Protein AF-A0A382DV26-F1 (afdb_monomer_lite)

Structure (mmCIF, N/CA/C/O backbone):
data_AF-A0A382DV26-F1
#
_entry.id   AF-A0A382DV26-F1
#
loop_
_atom_site.group_PDB
_atom_site.id
_atom_site.type_symbol
_atom_site.label_atom_id
_atom_site.label_alt_id
_atom_site.label_comp_id
_atom_site.label_asym_id
_atom_site.label_entity_id
_atom_site.label_seq_id
_atom_site.pdbx_PDB_ins_code
_atom_site.Cartn_x
_atom_site.Cartn_y
_atom_site.Cartn_z
_atom_site.occupancy
_atom_site.B_iso_or_equiv
_atom_site.auth_seq_id
_atom_site.auth_comp_id
_atom_site.auth_asym_id
_atom_site.auth_atom_id
_atom_site.pdbx_PDB_model_num
ATOM 1 N N . MET A 1 1 ? -21.430 -10.315 -1.672 1.00 64.38 1 MET A N 1
ATOM 2 C CA . MET A 1 1 ? -20.998 -10.001 -3.052 1.00 64.38 1 MET A CA 1
ATOM 3 C C . MET A 1 1 ? -20.494 -8.571 -3.055 1.00 64.38 1 MET A C 1
ATOM 5 O O . MET A 1 1 ? -21.065 -7.768 -2.328 1.00 64.38 1 MET A O 1
ATOM 9 N N . THR A 1 2 ? -19.405 -8.283 -3.764 1.00 81.06 2 THR A N 1
ATOM 10 C CA . THR A 1 2 ? -18.855 -6.922 -3.866 1.00 81.06 2 THR A CA 1
ATOM 11 C C . THR A 1 2 ? -19.756 -6.091 -4.784 1.00 81.06 2 THR A C 1
ATOM 13 O O . THR A 1 2 ? -20.184 -6.598 -5.818 1.00 81.06 2 THR A O 1
ATOM 16 N N . ASP A 1 3 ? -20.097 -4.868 -4.382 1.00 87.38 3 ASP A N 1
ATOM 17 C CA . ASP A 1 3 ? -20.918 -3.962 -5.192 1.00 87.38 3 ASP A CA 1
ATOM 18 C C . ASP A 1 3 ? -20.123 -3.507 -6.428 1.00 87.38 3 ASP A C 1
ATOM 20 O O . ASP A 1 3 ? -18.962 -3.105 -6.315 1.00 87.38 3 ASP A O 1
ATOM 24 N N . ALA A 1 4 ? -20.751 -3.601 -7.604 1.00 86.75 4 ALA A N 1
ATOM 25 C CA . ALA A 1 4 ? -20.153 -3.269 -8.892 1.00 86.75 4 ALA A CA 1
ATOM 26 C C . ALA A 1 4 ? -19.667 -1.814 -8.967 1.00 86.75 4 ALA A C 1
ATOM 28 O O . ALA A 1 4 ? -18.722 -1.541 -9.699 1.00 86.75 4 ALA A O 1
ATOM 29 N N . HIS A 1 5 ? -20.257 -0.902 -8.187 1.00 91.88 5 HIS A N 1
ATOM 30 C CA . HIS A 1 5 ? -19.816 0.491 -8.105 1.00 91.88 5 HIS A CA 1
ATOM 31 C C . HIS A 1 5 ? -18.369 0.646 -7.607 1.00 91.88 5 HIS A C 1
ATOM 33 O O . HIS A 1 5 ? -17.707 1.616 -7.962 1.00 91.88 5 HIS A O 1
ATOM 39 N N . TYR A 1 6 ? -17.873 -0.303 -6.805 1.00 93.56 6 TYR A N 1
ATOM 40 C CA . TYR A 1 6 ? -16.512 -0.266 -6.261 1.00 93.56 6 TYR A CA 1
ATOM 41 C C . TYR A 1 6 ? -15.511 -1.116 -7.052 1.00 93.56 6 TYR A C 1
ATOM 43 O O . TYR A 1 6 ? -14.332 -1.151 -6.699 1.00 93.56 6 TYR A O 1
ATOM 51 N N . LEU A 1 7 ? -15.957 -1.841 -8.081 1.00 96.94 7 LEU A N 1
ATOM 52 C CA . LEU A 1 7 ? -15.040 -2.555 -8.965 1.00 96.94 7 LEU A CA 1
ATOM 53 C C . LEU A 1 7 ? -14.284 -1.553 -9.843 1.00 96.94 7 LEU A C 1
ATOM 55 O O . LEU A 1 7 ? -14.790 -0.476 -10.152 1.00 96.94 7 LEU A O 1
ATOM 59 N N . PHE A 1 8 ? -13.068 -1.916 -10.241 1.00 96.69 8 PHE A N 1
ATOM 60 C CA . PHE A 1 8 ? -12.304 -1.122 -11.194 1.00 96.69 8 PHE A CA 1
ATOM 61 C C . PHE A 1 8 ? -13.031 -1.060 -12.532 1.00 96.69 8 PHE A C 1
ATOM 63 O O . PHE A 1 8 ? -13.540 -2.069 -13.024 1.00 96.69 8 PHE A O 1
ATOM 70 N N . ASP A 1 9 ? -13.033 0.131 -13.121 1.00 96.94 9 ASP A N 1
ATOM 71 C CA . ASP A 1 9 ? -13.340 0.299 -14.530 1.00 96.94 9 ASP A CA 1
ATOM 72 C C . ASP A 1 9 ? -12.127 -0.074 -15.401 1.00 96.94 9 ASP A C 1
ATOM 74 O O . ASP A 1 9 ? -11.055 -0.455 -14.911 1.00 96.94 9 ASP A O 1
ATOM 78 N N . ASP A 1 10 ? -12.305 0.022 -16.718 1.00 97.44 10 ASP A N 1
ATOM 79 C CA . ASP A 1 10 ? -11.277 -0.357 -17.684 1.00 97.44 10 ASP A CA 1
ATOM 80 C C . ASP A 1 10 ? -10.006 0.495 -17.556 1.00 97.44 10 ASP A C 1
ATOM 82 O O . ASP A 1 10 ? -8.908 -0.023 -17.758 1.00 97.44 10 ASP A O 1
ATOM 86 N N . GLU A 1 11 ? -10.117 1.780 -17.201 1.00 97.88 11 GLU A N 1
ATOM 87 C CA . GLU A 1 11 ? -8.948 2.654 -17.068 1.00 97.88 11 GLU A CA 1
ATOM 88 C C . GLU A 1 11 ? -8.174 2.367 -15.778 1.00 97.88 11 GLU A C 1
ATOM 90 O O . GLU A 1 11 ? -6.948 2.249 -15.829 1.00 97.88 11 GLU A O 1
ATOM 95 N N . ALA A 1 12 ? -8.856 2.150 -14.650 1.00 97.19 12 ALA A N 1
ATOM 96 C CA . ALA A 1 12 ? -8.215 1.733 -13.405 1.00 97.19 12 ALA A CA 1
ATOM 97 C C . ALA A 1 12 ? -7.527 0.365 -13.557 1.00 97.19 12 ALA A C 1
ATOM 99 O O . ALA A 1 12 ? -6.384 0.181 -13.127 1.00 97.19 12 ALA A O 1
ATOM 100 N N . MET A 1 13 ? -8.180 -0.588 -14.232 1.00 96.81 13 MET A N 1
ATOM 101 C CA . MET A 1 13 ? -7.588 -1.898 -14.511 1.00 96.81 13 MET A CA 1
ATOM 102 C C . MET A 1 13 ? -6.381 -1.791 -15.449 1.00 96.81 13 MET A C 1
ATOM 104 O O . MET A 1 13 ? -5.335 -2.391 -15.199 1.00 96.81 13 MET A O 1
ATOM 108 N N . LYS A 1 14 ? -6.487 -0.993 -16.512 1.00 97.19 14 LYS A N 1
ATOM 109 C CA . LYS A 1 14 ? -5.395 -0.733 -17.456 1.00 97.19 14 LYS A CA 1
ATOM 110 C C . LYS A 1 14 ? -4.200 -0.068 -16.779 1.00 97.19 14 LYS A C 1
ATOM 112 O O . LYS A 1 14 ? -3.076 -0.486 -17.046 1.00 97.19 14 LYS A O 1
ATOM 117 N N . GLN A 1 15 ? -4.420 0.902 -15.891 1.00 97.44 15 GLN A N 1
ATOM 118 C CA . GLN A 1 15 ? -3.352 1.505 -15.092 1.00 97.44 15 GLN A CA 1
ATOM 119 C C . GLN A 1 15 ? -2.639 0.438 -14.260 1.00 97.44 15 GLN A C 1
ATOM 121 O O . GLN A 1 15 ? -1.420 0.316 -14.345 1.00 97.44 15 GLN A O 1
ATOM 126 N N . PHE A 1 16 ? -3.384 -0.390 -13.523 1.00 96.94 16 PHE A N 1
ATOM 127 C CA . PHE A 1 16 ? -2.778 -1.448 -12.718 1.00 96.94 16 PHE A CA 1
ATOM 128 C C . PHE A 1 16 ? -1.972 -2.442 -13.573 1.00 96.94 16 PHE A C 1
ATOM 130 O O . PHE A 1 16 ? -0.878 -2.8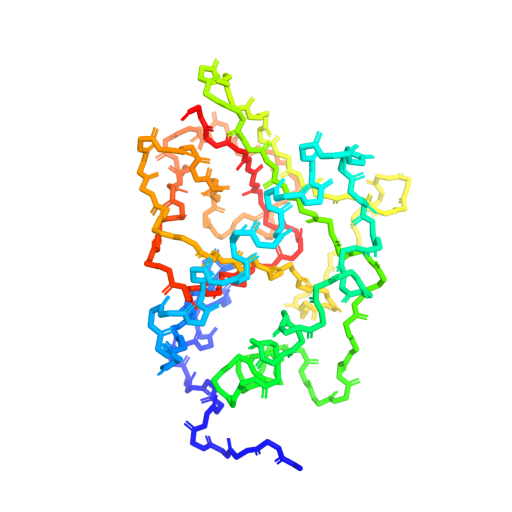40 -13.182 1.00 96.94 16 PHE A O 1
ATOM 137 N N . ILE A 1 17 ? -2.469 -2.822 -14.753 1.00 95.31 17 ILE A N 1
ATOM 138 C CA . ILE A 1 17 ? -1.758 -3.722 -15.675 1.00 95.31 17 ILE A CA 1
ATOM 139 C C . ILE A 1 17 ? -0.461 -3.082 -16.187 1.00 95.31 17 ILE A C 1
ATOM 141 O O . ILE A 1 17 ? 0.576 -3.742 -16.210 1.00 95.31 17 ILE A O 1
ATOM 145 N N . ILE A 1 18 ? -0.500 -1.814 -16.600 1.00 95.50 18 ILE A N 1
ATOM 146 C CA . ILE A 1 18 ? 0.662 -1.122 -17.174 1.00 95.50 18 ILE A CA 1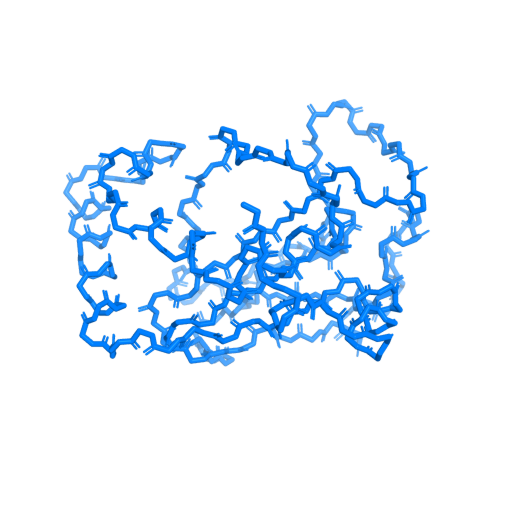
ATOM 147 C C . ILE A 1 18 ? 1.692 -0.820 -16.088 1.00 95.50 18 ILE A C 1
ATOM 149 O O . ILE A 1 18 ? 2.856 -1.190 -16.226 1.00 95.50 18 ILE A O 1
ATOM 153 N N . ASP A 1 19 ? 1.265 -0.200 -14.994 1.00 96.50 19 ASP A N 1
ATOM 154 C CA . ASP A 1 19 ? 2.160 0.357 -13.983 1.00 96.50 19 ASP A CA 1
ATOM 155 C C . ASP A 1 19 ? 2.475 -0.638 -12.865 1.00 96.50 19 ASP A C 1
ATOM 157 O O . ASP A 1 19 ? 3.495 -0.515 -12.188 1.00 96.50 19 ASP A O 1
ATOM 161 N N . GLY A 1 20 ? 1.636 -1.655 -12.675 1.00 95.38 20 GLY A N 1
ATOM 162 C CA . GLY A 1 20 ? 1.801 -2.661 -11.631 1.00 95.38 20 GLY A CA 1
ATOM 163 C C . GLY A 1 20 ? 1.388 -2.187 -10.240 1.00 95.38 20 GLY A C 1
ATOM 164 O O . GLY A 1 20 ? 1.645 -2.903 -9.276 1.00 95.38 20 GLY A O 1
ATOM 165 N N . TYR A 1 21 ? 0.770 -1.012 -10.104 1.00 97.38 21 TYR A N 1
ATOM 166 C CA . TYR A 1 21 ? 0.247 -0.518 -8.833 1.00 97.38 21 TYR A CA 1
ATOM 167 C C . TYR A 1 21 ? -1.029 0.309 -9.001 1.00 97.38 21 TYR A C 1
ATOM 169 O O . TYR A 1 21 ? -1.351 0.771 -10.093 1.00 97.38 21 TYR A O 1
ATOM 177 N N . TYR A 1 22 ? -1.748 0.502 -7.897 1.00 97.94 22 TYR A N 1
ATOM 178 C CA . TYR A 1 22 ? -2.876 1.421 -7.799 1.00 97.94 22 TYR A CA 1
ATOM 179 C C . TYR A 1 22 ? -2.985 1.978 -6.373 1.00 97.94 22 TYR A C 1
ATOM 181 O O . TYR A 1 22 ? -2.717 1.265 -5.404 1.00 97.94 22 TYR A O 1
ATOM 189 N N . VAL A 1 23 ? -3.378 3.246 -6.234 1.00 97.69 23 VAL A N 1
ATOM 190 C CA . VAL A 1 23 ? -3.592 3.901 -4.931 1.00 97.69 23 VAL A CA 1
ATOM 191 C C . VAL A 1 23 ? -5.089 4.015 -4.681 1.00 97.69 23 VAL A C 1
ATOM 193 O O . VAL A 1 23 ? -5.823 4.561 -5.500 1.00 97.69 23 VAL A O 1
ATOM 196 N N . ILE A 1 24 ? -5.544 3.468 -3.559 1.00 97.56 24 ILE A N 1
ATOM 197 C CA . ILE A 1 24 ? -6.950 3.427 -3.165 1.00 97.56 24 ILE A CA 1
ATOM 198 C C . ILE A 1 24 ? -7.123 4.344 -1.962 1.00 97.56 24 ILE A C 1
ATOM 200 O O . ILE A 1 24 ? -6.442 4.174 -0.955 1.00 97.56 24 ILE A O 1
ATOM 204 N N . GLU A 1 25 ? -8.068 5.271 -2.042 1.00 92.31 25 GLU A N 1
ATOM 205 C CA . GLU A 1 25 ? -8.446 6.112 -0.908 1.00 92.31 25 GLU A CA 1
ATOM 206 C C . GLU A 1 25 ? -9.663 5.518 -0.195 1.00 92.31 25 GLU A C 1
ATOM 208 O O . GLU A 1 25 ? -10.588 4.994 -0.826 1.00 92.31 25 GLU A O 1
ATOM 213 N N . THR A 1 26 ? -9.660 5.588 1.133 1.00 92.62 26 THR A N 1
ATOM 214 C CA . THR A 1 26 ? -10.805 5.210 1.969 1.00 92.62 26 THR A CA 1
ATOM 215 C C . THR A 1 26 ? -11.435 6.461 2.571 1.00 92.62 26 THR A C 1
ATOM 217 O O . THR A 1 26 ? -10.756 7.468 2.757 1.00 92.62 26 THR A O 1
ATOM 220 N N . ASP A 1 27 ? -12.738 6.427 2.853 1.00 94.00 27 ASP A N 1
ATOM 221 C CA . ASP A 1 27 ? -13.479 7.591 3.364 1.00 94.00 27 ASP A CA 1
ATOM 222 C C . ASP A 1 27 ? -13.636 7.586 4.895 1.00 94.00 27 ASP A C 1
ATOM 224 O O . ASP A 1 27 ? -14.438 8.339 5.458 1.00 94.00 27 ASP A O 1
ATOM 228 N N . PHE A 1 28 ? -12.842 6.763 5.588 1.00 97.38 28 PHE A N 1
ATOM 229 C CA . PHE A 1 28 ? -12.825 6.744 7.043 1.00 97.38 28 PHE A CA 1
ATOM 230 C C . PHE A 1 28 ? -12.401 8.111 7.618 1.00 97.38 28 PHE A C 1
ATOM 232 O O . PHE A 1 28 ? -11.572 8.821 7.043 1.00 97.38 28 PHE A O 1
ATOM 239 N N . PRO A 1 29 ? -12.918 8.495 8.800 1.00 97.25 29 PRO A N 1
ATOM 240 C CA . PRO A 1 29 ? -12.482 9.714 9.472 1.00 97.25 29 PRO A CA 1
ATOM 241 C C . PRO A 1 29 ? -10.983 9.688 9.796 1.00 97.25 29 PRO A C 1
ATOM 243 O O . PRO A 1 29 ? -10.439 8.654 10.180 1.00 97.25 29 PRO A O 1
ATOM 246 N N . LYS A 1 30 ? -10.316 10.846 9.771 1.00 95.88 30 LYS A N 1
ATOM 247 C CA . LYS A 1 30 ? -8.882 10.956 10.112 1.00 95.88 30 LYS A CA 1
ATOM 248 C C . LYS A 1 30 ? -8.559 10.408 11.508 1.00 95.88 30 LYS A C 1
ATOM 250 O O . LYS A 1 30 ? -7.484 9.858 11.738 1.00 95.88 30 LYS A O 1
ATOM 255 N N . GLU A 1 31 ? -9.501 10.537 12.438 1.00 97.69 31 GLU A N 1
ATOM 256 C CA . GLU A 1 31 ? -9.454 9.996 13.799 1.00 97.69 31 GLU A CA 1
ATOM 257 C C . GLU A 1 31 ? -9.216 8.482 13.801 1.00 97.69 31 GLU A C 1
ATOM 259 O O . GLU A 1 31 ? -8.444 7.992 14.621 1.00 97.69 31 GLU A O 1
ATOM 264 N N . PHE A 1 32 ? -9.841 7.758 12.869 1.00 98.38 32 PHE A N 1
ATOM 265 C CA . PHE A 1 32 ? -9.741 6.307 12.756 1.00 98.38 32 PHE A CA 1
ATOM 266 C C . PHE A 1 32 ? -8.309 5.877 12.410 1.00 98.38 32 PHE A C 1
ATOM 268 O O . PHE A 1 32 ? -7.722 5.041 13.102 1.00 98.38 32 PHE A O 1
ATOM 275 N N . HIS A 1 33 ? -7.706 6.508 11.399 1.00 98.06 33 HIS A N 1
ATOM 276 C CA . HIS A 1 33 ? -6.320 6.237 11.009 1.00 98.06 33 HIS A CA 1
ATOM 277 C C . HIS A 1 33 ? -5.337 6.622 12.121 1.00 98.06 33 HIS A C 1
ATOM 279 O O . HIS A 1 33 ? -4.459 5.832 12.474 1.00 98.06 33 HIS A O 1
ATOM 285 N N . ARG A 1 34 ? -5.555 7.779 12.764 1.00 98.06 34 ARG A N 1
ATOM 286 C CA . ARG A 1 34 ? -4.753 8.248 13.904 1.00 98.06 34 ARG A CA 1
ATOM 287 C C . ARG A 1 34 ? -4.801 7.283 15.091 1.00 98.06 34 ARG A C 1
ATOM 289 O O . ARG A 1 34 ? -3.774 7.052 15.727 1.00 98.06 34 ARG A O 1
ATOM 296 N N . ASP A 1 35 ? -5.962 6.710 15.392 1.00 98.38 35 ASP A N 1
ATOM 297 C CA . ASP A 1 35 ? -6.109 5.733 16.471 1.00 98.38 35 ASP A CA 1
ATOM 298 C C . ASP A 1 35 ? -5.393 4.411 16.156 1.00 98.38 35 ASP A C 1
ATOM 300 O O . ASP A 1 35 ? -4.748 3.850 17.047 1.00 98.38 35 ASP A O 1
ATOM 304 N N . ILE A 1 36 ? -5.450 3.934 14.905 1.00 98.31 36 ILE A N 1
ATOM 305 C CA . ILE A 1 36 ? -4.671 2.767 14.458 1.00 98.31 36 ILE A CA 1
ATOM 306 C C . ILE A 1 36 ? -3.170 3.047 14.561 1.00 98.31 36 ILE A C 1
ATOM 308 O O . ILE A 1 36 ? -2.427 2.211 15.084 1.00 98.31 36 ILE A O 1
ATOM 312 N N . TYR A 1 37 ? -2.725 4.218 14.097 1.00 97.69 37 TYR A N 1
ATOM 313 C CA . TYR A 1 37 ? -1.325 4.621 14.178 1.00 97.69 37 TYR A CA 1
ATOM 314 C C . TYR A 1 37 ? -0.838 4.628 15.628 1.00 97.69 37 TYR A C 1
ATOM 316 O O . TYR A 1 37 ? 0.132 3.940 15.945 1.00 97.69 37 TYR A O 1
ATOM 324 N N . ARG A 1 38 ? -1.563 5.312 16.527 1.00 98.12 38 ARG A N 1
ATOM 325 C CA . ARG A 1 38 ? -1.236 5.383 17.960 1.00 98.12 38 ARG A CA 1
ATOM 326 C C . ARG A 1 38 ? -1.114 3.991 18.582 1.00 98.12 38 ARG A C 1
ATOM 328 O O . ARG A 1 38 ? -0.086 3.693 19.176 1.00 98.12 38 ARG A O 1
ATOM 335 N N . LYS A 1 39 ? -2.120 3.124 18.407 1.00 98.00 39 LYS A N 1
ATOM 336 C CA . LYS A 1 39 ? -2.096 1.747 18.942 1.00 98.00 39 LYS A CA 1
ATOM 337 C C . LYS A 1 39 ? -0.893 0.959 18.428 1.00 98.00 39 LYS A C 1
ATOM 339 O O . LYS A 1 39 ? -0.255 0.238 19.189 1.00 98.00 39 LYS A O 1
ATOM 344 N N . THR A 1 40 ? -0.581 1.097 17.140 1.00 97.38 40 THR A N 1
ATOM 345 C CA . THR A 1 40 ? 0.551 0.403 16.515 1.00 97.38 40 THR A CA 1
ATOM 346 C C . THR A 1 40 ? 1.882 0.887 17.092 1.00 97.38 40 THR A C 1
ATOM 348 O O . THR A 1 40 ? 2.719 0.055 17.432 1.00 97.38 40 THR A O 1
ATOM 351 N N . GLN A 1 41 ? 2.059 2.202 17.264 1.00 96.31 41 GLN A N 1
ATOM 352 C CA . GLN A 1 41 ? 3.247 2.778 17.904 1.00 96.31 41 GLN A CA 1
ATOM 353 C C . GLN A 1 41 ? 3.386 2.306 19.357 1.00 96.31 41 GLN A C 1
ATOM 355 O O . GLN A 1 41 ? 4.432 1.777 19.714 1.00 96.31 41 GLN A O 1
ATOM 360 N N . GLU A 1 42 ? 2.318 2.370 20.159 1.00 97.25 42 GLU A N 1
ATOM 361 C CA . GLU A 1 42 ? 2.323 1.906 21.556 1.00 97.25 42 GLU A CA 1
ATOM 362 C C . GLU A 1 42 ? 2.734 0.426 21.682 1.00 97.25 42 GLU A C 1
ATOM 364 O O . GLU A 1 42 ? 3.479 0.055 22.590 1.00 97.25 42 GLU A O 1
ATOM 369 N N . ILE A 1 43 ? 2.273 -0.435 20.764 1.00 96.75 43 ILE A N 1
ATOM 370 C CA . ILE A 1 43 ? 2.679 -1.848 20.721 1.00 96.75 43 ILE A CA 1
ATOM 371 C C . ILE A 1 43 ? 4.169 -1.971 20.401 1.00 96.75 43 ILE A C 1
ATOM 373 O O . ILE A 1 43 ? 4.867 -2.720 21.079 1.00 96.75 43 ILE A O 1
ATOM 377 N N . ILE A 1 44 ? 4.652 -1.253 19.384 1.00 95.75 44 ILE A N 1
ATOM 378 C CA . ILE A 1 44 ? 6.050 -1.327 18.945 1.00 95.75 44 ILE A CA 1
ATOM 379 C C . ILE A 1 44 ? 6.996 -0.802 20.029 1.00 95.75 44 ILE A C 1
ATOM 381 O O . ILE A 1 44 ? 8.019 -1.429 20.290 1.00 95.75 44 ILE A O 1
ATOM 385 N N . GLU A 1 45 ? 6.652 0.303 20.688 1.00 95.56 45 GLU A N 1
ATOM 386 C CA . GLU A 1 45 ? 7.446 0.895 21.770 1.00 95.56 45 GLU A CA 1
ATOM 387 C C . GLU A 1 45 ? 7.535 -0.022 22.993 1.00 95.56 45 GLU A C 1
ATOM 389 O O . GLU A 1 45 ? 8.594 -0.138 23.610 1.00 95.56 45 GLU A O 1
ATOM 394 N N . LYS A 1 46 ? 6.428 -0.682 23.349 1.00 96.62 46 LYS A N 1
ATOM 395 C CA . LYS A 1 46 ? 6.345 -1.503 24.561 1.00 96.62 46 LYS A CA 1
ATOM 396 C C . LYS A 1 46 ? 6.867 -2.926 24.366 1.00 96.62 46 LYS A C 1
ATOM 398 O O . LYS A 1 46 ? 7.579 -3.437 25.229 1.00 96.62 46 LYS A O 1
ATOM 403 N N . ASP A 1 47 ? 6.485 -3.566 23.263 1.00 95.62 47 ASP A N 1
ATOM 404 C CA . ASP A 1 47 ? 6.676 -5.002 23.035 1.00 95.62 47 ASP A CA 1
ATOM 405 C C . ASP A 1 47 ? 7.628 -5.300 21.856 1.00 95.62 47 ASP A C 1
ATOM 407 O O . ASP A 1 47 ? 7.976 -6.460 21.624 1.00 95.62 47 ASP A O 1
ATOM 411 N N . GLY A 1 48 ? 8.058 -4.282 21.103 1.00 95.06 48 GLY A N 1
ATOM 412 C CA . GLY A 1 48 ? 8.785 -4.443 19.843 1.00 95.06 48 GLY A CA 1
ATOM 413 C C . GLY A 1 48 ? 7.868 -4.717 18.643 1.00 95.06 48 GLY A C 1
ATOM 414 O O . GLY A 1 48 ? 6.641 -4.752 18.751 1.00 95.06 48 GLY A O 1
ATOM 415 N N . ASN A 1 49 ? 8.463 -4.907 17.459 1.00 94.81 49 ASN A N 1
ATOM 416 C CA . ASN A 1 49 ? 7.696 -5.160 16.235 1.00 94.81 49 ASN A CA 1
ATOM 417 C C . ASN A 1 49 ? 6.882 -6.471 16.367 1.00 94.81 49 ASN A C 1
ATOM 419 O O . ASN A 1 49 ? 7.481 -7.540 16.517 1.00 94.81 49 ASN A O 1
ATOM 423 N N . PRO A 1 50 ? 5.535 -6.430 16.275 1.00 94.69 50 PRO A N 1
ATOM 424 C CA . PRO A 1 50 ? 4.685 -7.604 16.492 1.00 94.69 50 PRO A CA 1
ATOM 425 C C . PRO A 1 50 ? 4.762 -8.633 15.353 1.00 94.69 50 PRO A C 1
ATOM 427 O O . PRO A 1 50 ? 4.140 -9.698 15.424 1.00 94.69 50 PRO A O 1
ATOM 430 N N . GLY A 1 51 ? 5.494 -8.339 14.281 1.00 95.00 51 GLY A N 1
ATOM 431 C CA . GLY A 1 51 ? 5.614 -9.211 13.132 1.00 95.00 51 GLY A CA 1
ATOM 432 C C . GLY A 1 51 ? 4.263 -9.451 12.459 1.00 95.00 51 GLY A C 1
ATOM 433 O O . GLY A 1 51 ? 3.417 -8.567 12.373 1.00 95.00 51 GLY A O 1
ATOM 434 N N . ASN A 1 52 ? 4.029 -10.695 12.042 1.00 95.06 52 ASN A N 1
ATOM 435 C CA . ASN A 1 52 ? 2.762 -11.118 11.432 1.00 95.06 52 ASN A CA 1
ATOM 436 C C . ASN A 1 52 ? 1.574 -11.159 12.416 1.00 95.06 52 ASN A C 1
ATOM 438 O O . ASN A 1 52 ? 0.451 -11.451 12.003 1.00 95.06 52 ASN A O 1
ATOM 442 N N . ASN A 1 53 ? 1.801 -10.868 13.703 1.00 95.12 53 ASN A N 1
ATOM 443 C CA . ASN A 1 53 ? 0.750 -10.788 14.718 1.00 95.12 53 ASN A CA 1
ATOM 444 C C . ASN A 1 53 ? 0.134 -9.384 14.830 1.00 95.12 53 ASN A C 1
ATOM 446 O O . ASN A 1 53 ? -0.630 -9.142 15.761 1.00 95.12 53 ASN A O 1
ATOM 450 N N . LEU A 1 54 ? 0.425 -8.463 13.903 1.00 95.06 54 LEU A N 1
ATOM 451 C CA . LEU A 1 54 ? -0.145 -7.114 13.914 1.00 95.06 54 LEU A CA 1
ATOM 452 C C . LEU A 1 54 ? -1.677 -7.125 13.914 1.00 95.06 54 LEU A C 1
ATOM 454 O O . LEU A 1 54 ? -2.285 -6.482 14.762 1.00 95.06 54 LEU A O 1
ATOM 458 N N . LEU A 1 55 ? -2.302 -7.874 13.002 1.00 94.88 55 LEU A N 1
ATOM 459 C CA . LEU A 1 55 ? -3.759 -7.853 12.842 1.00 94.88 55 LEU A CA 1
ATOM 460 C C . LEU A 1 55 ? -4.511 -8.320 14.110 1.00 94.88 55 LEU A C 1
ATOM 462 O O . LEU A 1 55 ? -5.435 -7.628 14.523 1.00 94.88 55 LEU A O 1
ATOM 466 N N . PRO A 1 56 ? -4.110 -9.409 14.802 1.00 94.69 56 PRO A N 1
ATOM 467 C CA . PRO A 1 56 ? -4.668 -9.736 16.119 1.00 94.69 56 PRO A CA 1
ATOM 468 C C . PRO A 1 56 ? -4.479 -8.658 17.196 1.00 94.69 56 PRO A C 1
ATOM 470 O O . PRO A 1 56 ? -5.266 -8.596 18.137 1.00 94.69 56 PRO A O 1
ATOM 473 N N . ARG A 1 57 ? -3.420 -7.845 17.106 1.00 96.25 57 ARG A N 1
ATOM 474 C CA . ARG A 1 57 ? -3.097 -6.801 18.092 1.00 96.25 57 ARG A CA 1
ATOM 475 C C . ARG A 1 57 ? -3.807 -5.473 17.800 1.00 96.25 57 ARG A C 1
ATOM 477 O O . ARG A 1 57 ? -4.085 -4.738 18.741 1.00 96.25 57 ARG A O 1
ATOM 484 N N . VAL A 1 58 ? -4.100 -5.187 16.530 1.00 97.19 58 VAL A N 1
ATOM 485 C CA . VAL A 1 58 ? -4.824 -3.996 16.052 1.00 97.19 58 VAL A CA 1
ATOM 486 C C . VAL A 1 58 ? -5.898 -4.433 15.039 1.00 97.19 58 VAL A C 1
ATOM 488 O O . VAL A 1 58 ? -5.714 -4.291 13.825 1.00 97.19 58 VAL A O 1
ATOM 491 N N . PRO A 1 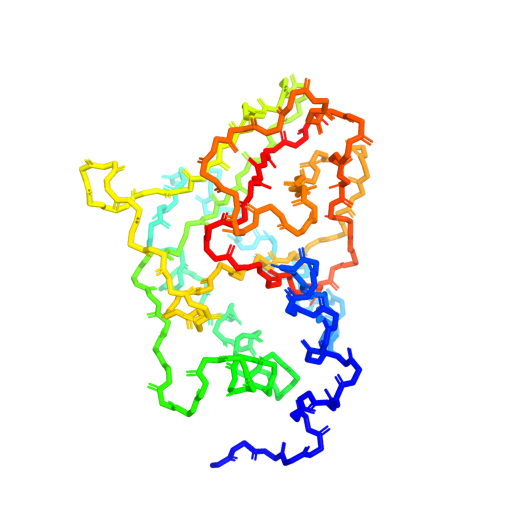59 ? -7.013 -5.025 15.508 1.00 96.62 59 PRO A N 1
ATOM 492 C CA . PRO A 1 59 ? -8.026 -5.631 14.642 1.00 96.62 59 PRO A CA 1
ATOM 493 C C . PRO A 1 59 ? -8.766 -4.624 13.752 1.00 96.62 59 PRO A C 1
ATOM 495 O O . PRO A 1 59 ? -9.325 -5.012 12.730 1.00 96.62 59 PRO A O 1
ATOM 498 N N . GLU A 1 60 ? -8.749 -3.332 14.082 1.00 97.62 60 GLU A N 1
ATOM 499 C CA . GLU A 1 60 ? -9.354 -2.269 13.273 1.00 97.62 60 GLU A CA 1
ATOM 500 C C . GLU A 1 60 ? -8.723 -2.154 11.882 1.00 97.62 60 GLU A C 1
ATOM 502 O O . GLU A 1 60 ? -9.397 -1.736 10.946 1.00 97.62 60 GLU A O 1
ATOM 507 N N . ILE A 1 61 ? -7.476 -2.609 11.704 1.00 97.69 61 ILE A N 1
ATOM 508 C CA . ILE A 1 61 ? -6.841 -2.703 10.381 1.00 97.69 61 ILE A CA 1
ATOM 509 C C . ILE A 1 61 ? -7.668 -3.586 9.434 1.00 97.69 61 ILE A C 1
ATOM 511 O O . ILE A 1 61 ? -7.725 -3.304 8.240 1.00 97.69 61 ILE A O 1
ATOM 515 N N . GLN A 1 62 ? -8.363 -4.614 9.938 1.00 97.19 62 GLN A N 1
ATOM 516 C CA . GLN A 1 62 ? -9.232 -5.448 9.103 1.00 97.19 62 GLN A CA 1
ATOM 517 C C . GLN A 1 62 ? -10.350 -4.622 8.451 1.00 97.19 62 GLN A C 1
ATOM 519 O O . GLN A 1 62 ? -10.679 -4.862 7.296 1.00 97.19 62 GLN A O 1
ATOM 524 N N . GLN A 1 63 ? -10.871 -3.600 9.139 1.00 97.94 63 GLN A N 1
ATOM 525 C CA . GLN A 1 63 ? -11.932 -2.740 8.603 1.00 97.94 63 GLN A CA 1
ATOM 526 C C . GLN A 1 63 ? -11.458 -1.942 7.380 1.00 97.94 63 GLN A C 1
ATOM 528 O O . GLN A 1 63 ? -12.248 -1.701 6.473 1.00 97.94 63 GLN A O 1
ATOM 533 N N . VAL A 1 64 ? -10.167 -1.590 7.310 1.00 98.12 64 VAL A N 1
ATOM 534 C CA . VAL A 1 64 ? -9.567 -0.952 6.124 1.00 98.12 64 VAL A CA 1
ATOM 535 C C . VAL A 1 64 ? -9.620 -1.892 4.923 1.00 98.12 64 VAL A C 1
ATOM 537 O O . VAL A 1 64 ? -10.019 -1.486 3.837 1.00 98.12 64 VAL A O 1
ATOM 540 N N . TYR A 1 65 ? -9.257 -3.161 5.111 1.00 97.25 65 TYR A N 1
ATOM 541 C CA . TYR A 1 65 ? -9.265 -4.152 4.031 1.00 97.25 65 TYR A CA 1
ATOM 542 C C . TYR A 1 65 ? -10.666 -4.659 3.670 1.00 97.25 65 TYR A C 1
ATOM 544 O O . TYR A 1 65 ? -10.875 -5.129 2.551 1.00 97.25 65 TYR A O 1
ATOM 552 N N . ASP A 1 66 ? -11.623 -4.529 4.589 1.00 96.56 66 ASP A N 1
ATOM 553 C CA . ASP A 1 66 ? -13.039 -4.816 4.356 1.00 96.56 66 ASP A CA 1
ATOM 554 C C . ASP A 1 66 ? -13.789 -3.631 3.723 1.00 96.56 66 ASP A C 1
ATOM 556 O O . ASP A 1 66 ? -14.907 -3.810 3.235 1.00 96.56 66 ASP A O 1
ATOM 560 N N . HIS A 1 67 ? -13.185 -2.437 3.693 1.00 97.56 67 HIS A N 1
ATOM 561 C CA . HIS A 1 67 ? -13.763 -1.248 3.074 1.00 97.56 67 HIS A CA 1
ATOM 562 C C . HIS A 1 67 ? -14.112 -1.507 1.606 1.00 97.56 67 HIS A C 1
ATOM 564 O O . HIS A 1 67 ? -13.298 -2.047 0.851 1.00 97.56 67 HIS A O 1
ATOM 570 N N . SER A 1 68 ? -15.300 -1.079 1.171 1.00 97.00 68 SER A N 1
ATOM 571 C CA . SER A 1 68 ? -15.843 -1.421 -0.149 1.00 97.00 68 SER A CA 1
ATOM 572 C C . SER A 1 68 ? -14.914 -1.050 -1.305 1.00 97.00 68 SER A C 1
ATOM 574 O O . SER A 1 68 ? -14.745 -1.862 -2.208 1.00 97.00 68 SER A O 1
ATOM 576 N N . ALA A 1 69 ? -14.247 0.111 -1.253 1.00 97.25 69 ALA A N 1
ATOM 577 C CA . ALA A 1 69 ? -13.277 0.513 -2.279 1.00 97.25 69 ALA A CA 1
ATOM 578 C C . ALA A 1 69 ? -12.042 -0.408 -2.329 1.00 97.25 69 ALA A C 1
ATOM 580 O O . ALA A 1 69 ? -11.599 -0.796 -3.408 1.00 97.25 69 ALA A O 1
ATOM 581 N N . VAL A 1 70 ? -11.518 -0.818 -1.168 1.00 97.94 70 VAL A N 1
ATOM 582 C CA . VAL A 1 70 ? -10.341 -1.698 -1.084 1.00 97.94 70 VAL A CA 1
ATOM 583 C C . VAL A 1 70 ? -10.714 -3.105 -1.532 1.00 97.94 70 VAL A C 1
ATOM 585 O O . VAL A 1 70 ? -10.069 -3.684 -2.404 1.00 97.94 70 VAL A O 1
ATOM 588 N N . ARG A 1 71 ? -11.815 -3.640 -1.004 1.00 97.44 71 ARG A N 1
ATOM 589 C CA . ARG A 1 71 ? -12.354 -4.938 -1.407 1.00 97.44 71 ARG A CA 1
ATOM 590 C C . ARG A 1 71 ? -12.717 -4.970 -2.894 1.00 97.44 71 ARG A C 1
ATOM 592 O O . ARG A 1 71 ? -12.492 -5.989 -3.545 1.00 97.44 71 ARG A O 1
ATOM 599 N N . GLY A 1 72 ? -13.262 -3.882 -3.431 1.00 97.69 72 GLY A N 1
ATOM 600 C CA . GLY A 1 72 ? -13.577 -3.687 -4.845 1.00 97.69 72 GLY A CA 1
ATOM 601 C C . GLY A 1 72 ? -12.353 -3.794 -5.744 1.00 97.69 72 GLY A C 1
ATOM 602 O O . GLY A 1 72 ? -12.327 -4.637 -6.645 1.00 97.69 72 GLY A O 1
ATOM 603 N N . ALA A 1 73 ? -11.303 -3.040 -5.428 1.00 97.44 73 ALA A N 1
ATOM 604 C CA . ALA A 1 73 ? -10.018 -3.109 -6.116 1.00 97.44 73 ALA A CA 1
ATOM 605 C C . ALA A 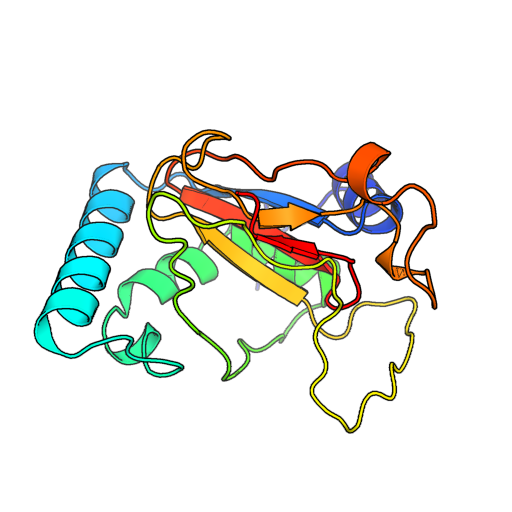1 73 ? -9.414 -4.522 -6.081 1.00 97.44 73 ALA A C 1
ATOM 607 O O . ALA A 1 73 ? -9.098 -5.098 -7.122 1.00 97.44 73 ALA A O 1
ATOM 608 N N . LEU A 1 74 ? -9.322 -5.125 -4.890 1.00 97.19 74 LEU A N 1
ATOM 609 C CA . LEU A 1 74 ? -8.760 -6.467 -4.718 1.00 97.19 74 LEU A CA 1
ATOM 610 C C . LEU A 1 74 ? -9.572 -7.526 -5.472 1.00 97.19 74 LEU A C 1
ATOM 612 O O . LEU A 1 74 ? -8.985 -8.368 -6.145 1.00 97.19 74 LEU A O 1
ATOM 616 N N . THR A 1 75 ? -10.907 -7.452 -5.420 1.00 96.81 75 THR A N 1
ATOM 617 C CA . THR A 1 75 ? -11.795 -8.350 -6.182 1.00 96.81 75 THR A CA 1
ATOM 618 C C . THR A 1 75 ? -11.585 -8.189 -7.687 1.00 96.81 75 THR A C 1
ATOM 620 O O . THR A 1 75 ? -11.609 -9.176 -8.414 1.00 96.81 75 THR A O 1
ATOM 623 N N . SER A 1 76 ? -11.377 -6.959 -8.161 1.00 96.69 76 SER A N 1
ATOM 624 C CA . SER A 1 76 ? -11.179 -6.680 -9.587 1.00 96.69 76 SER A CA 1
ATOM 625 C C . SER A 1 76 ? -9.869 -7.271 -10.103 1.00 96.69 76 SER A C 1
ATOM 627 O O . SER A 1 76 ? -9.831 -7.802 -11.207 1.00 96.69 76 SER A O 1
ATOM 629 N N . ILE A 1 77 ? -8.804 -7.203 -9.299 1.00 95.56 77 ILE A N 1
ATOM 630 C CA . ILE A 1 77 ? -7.464 -7.643 -9.704 1.00 95.56 77 ILE A CA 1
ATOM 631 C C . ILE A 1 77 ? -7.261 -9.152 -9.490 1.00 95.56 77 ILE A C 1
ATOM 633 O O . ILE A 1 77 ? -6.731 -9.833 -10.364 1.00 95.56 77 ILE A O 1
ATOM 637 N N . LEU A 1 78 ? -7.647 -9.682 -8.325 1.00 94.75 78 LEU A N 1
ATOM 638 C CA . LEU A 1 78 ? -7.405 -11.082 -7.938 1.00 94.75 78 LEU A CA 1
ATOM 639 C C . LEU A 1 78 ? -8.562 -12.021 -8.298 1.00 94.75 78 LEU A C 1
ATOM 641 O O . LEU A 1 78 ? -8.404 -13.242 -8.248 1.00 94.75 78 LEU A O 1
ATOM 645 N N . GLY A 1 79 ? -9.725 -11.465 -8.633 1.00 94.00 79 GLY A N 1
ATOM 646 C CA . GLY A 1 79 ? -10.978 -12.202 -8.688 1.00 94.00 79 GLY A CA 1
ATOM 647 C C . GLY A 1 79 ? -11.655 -12.331 -7.315 1.00 94.00 79 GLY A C 1
ATOM 648 O O . GLY A 1 79 ? -11.144 -11.862 -6.290 1.00 94.00 79 GLY A O 1
ATOM 649 N N . PRO A 1 80 ? -12.851 -12.943 -7.277 1.00 93.06 80 PRO A N 1
ATOM 650 C CA . PRO A 1 80 ? -13.567 -13.194 -6.032 1.00 93.06 80 PRO A CA 1
ATOM 651 C C . PRO A 1 80 ? -12.830 -14.209 -5.147 1.00 93.06 80 PRO A C 1
ATOM 653 O O . PRO A 1 80 ? -11.952 -14.939 -5.597 1.00 93.06 80 PRO A O 1
ATOM 656 N N . ASP A 1 81 ? -13.231 -14.264 -3.875 1.00 93.00 81 ASP A N 1
ATOM 657 C CA . ASP A 1 81 ? -12.780 -15.265 -2.897 1.00 93.00 81 ASP A CA 1
ATOM 658 C C . ASP A 1 81 ? -11.263 -15.286 -2.627 1.00 93.00 81 ASP A C 1
ATOM 660 O O . ASP A 1 81 ? -10.712 -16.282 -2.152 1.00 93.00 81 ASP A O 1
ATOM 664 N N . TYR A 1 82 ? -10.584 -14.157 -2.865 1.00 94.50 82 TYR A N 1
ATOM 665 C CA . TYR A 1 82 ? -9.226 -13.949 -2.372 1.00 94.50 82 TYR A CA 1
ATOM 666 C C . TYR A 1 82 ? -9.191 -14.013 -0.838 1.00 94.50 82 TYR A C 1
ATOM 668 O O . TYR A 1 82 ? -10.161 -13.699 -0.143 1.00 94.50 82 TYR A O 1
ATOM 676 N N . ILE A 1 83 ? -8.031 -14.379 -0.300 1.00 94.44 83 ILE A N 1
ATOM 677 C CA . ILE A 1 83 ? -7.786 -14.410 1.142 1.00 94.44 83 ILE A CA 1
ATOM 678 C C . ILE A 1 83 ? -6.628 -13.484 1.497 1.00 94.44 83 ILE A C 1
ATOM 680 O O . ILE A 1 83 ? -5.660 -13.361 0.747 1.00 94.44 83 ILE A O 1
ATOM 684 N N . MET A 1 84 ? -6.706 -12.849 2.666 1.00 94.44 84 MET A N 1
ATOM 685 C CA . MET A 1 84 ? -5.571 -12.110 3.209 1.00 94.44 84 MET A CA 1
ATOM 686 C C . MET A 1 84 ? -4.471 -13.098 3.606 1.00 94.44 84 MET A C 1
ATOM 688 O O . MET A 1 84 ? -4.697 -14.009 4.405 1.00 94.44 84 MET A O 1
ATOM 692 N N . HIS A 1 85 ? -3.274 -12.915 3.052 1.00 91.75 85 HIS A N 1
ATOM 693 C CA . HIS A 1 85 ? -2.131 -13.762 3.367 1.00 91.75 85 HIS A CA 1
ATOM 694 C C . HIS A 1 85 ? -1.725 -13.624 4.847 1.00 91.75 85 HIS A C 1
ATOM 696 O O . HIS A 1 85 ? -1.937 -12.589 5.477 1.00 91.75 85 HIS A O 1
ATOM 702 N N . ALA A 1 86 ? -1.106 -14.660 5.423 1.00 90.69 86 ALA A N 1
ATOM 703 C CA . ALA A 1 86 ? -0.682 -14.633 6.826 1.00 90.69 86 ALA A CA 1
ATOM 704 C C . ALA A 1 86 ? 0.432 -13.604 7.098 1.00 90.69 86 ALA A C 1
ATOM 706 O O . ALA A 1 86 ? 0.593 -13.171 8.241 1.00 90.69 86 ALA A O 1
ATOM 707 N N . HIS A 1 87 ? 1.177 -13.215 6.058 1.00 92.00 87 HIS A N 1
ATOM 708 C CA . HIS A 1 87 ? 2.211 -12.188 6.133 1.00 92.00 87 HIS A CA 1
ATOM 709 C C . HIS A 1 87 ? 1.588 -10.790 6.213 1.00 92.00 87 HIS A C 1
ATOM 711 O O . HIS A 1 87 ? 1.029 -10.303 5.236 1.00 92.00 87 HIS A O 1
ATOM 717 N N . ARG A 1 88 ? 1.641 -10.190 7.404 1.00 92.00 88 ARG A N 1
ATOM 718 C CA . ARG A 1 88 ? 0.931 -8.957 7.781 1.00 92.00 88 ARG A CA 1
ATOM 719 C C . ARG A 1 88 ? 1.819 -8.152 8.724 1.00 92.00 88 ARG A C 1
ATOM 721 O O . ARG A 1 88 ? 1.567 -8.100 9.925 1.00 92.00 88 ARG A O 1
ATOM 728 N N . HIS A 1 89 ? 2.926 -7.650 8.190 1.00 92.94 89 HIS A N 1
ATOM 729 C CA . HIS A 1 89 ? 4.018 -7.071 8.966 1.00 92.94 89 HIS A CA 1
ATOM 730 C C . HIS A 1 89 ? 3.933 -5.535 8.990 1.00 92.94 89 HIS A C 1
ATOM 732 O O . HIS A 1 89 ? 3.749 -4.935 7.931 1.00 92.94 89 HIS A O 1
ATOM 738 N N . PRO A 1 90 ? 4.083 -4.868 10.150 1.00 94.06 90 PRO A N 1
ATOM 739 C CA . PRO A 1 90 ? 4.232 -3.420 10.181 1.00 94.06 90 PRO A CA 1
ATOM 740 C C . PRO A 1 90 ? 5.655 -3.058 9.759 1.00 94.06 90 PRO A C 1
ATOM 742 O O . PRO A 1 90 ? 6.624 -3.391 10.446 1.00 94.06 90 PRO A O 1
ATOM 745 N N . HIS A 1 91 ? 5.782 -2.367 8.632 1.00 91.50 91 HIS A N 1
ATOM 746 C CA . HIS A 1 91 ? 7.059 -1.834 8.176 1.00 91.50 91 HIS A CA 1
ATOM 747 C C . HIS A 1 91 ? 7.285 -0.455 8.792 1.00 91.50 91 HIS A C 1
ATOM 749 O O . HIS A 1 91 ? 6.471 0.449 8.625 1.00 91.50 91 HIS A O 1
ATOM 755 N N . VAL A 1 92 ? 8.395 -0.310 9.515 1.00 89.25 92 VAL A N 1
ATOM 756 C CA . VAL A 1 92 ? 8.819 0.957 10.115 1.00 89.25 92 VAL A CA 1
ATOM 757 C C . VAL A 1 92 ? 10.068 1.421 9.386 1.00 89.25 92 VAL A C 1
ATOM 759 O O . VAL A 1 92 ? 11.065 0.698 9.367 1.00 89.25 92 VAL A O 1
ATOM 762 N N . ASN A 1 93 ? 10.012 2.617 8.806 1.00 89.75 93 ASN A N 1
ATOM 763 C CA . ASN A 1 93 ? 11.185 3.291 8.271 1.00 89.75 93 ASN A CA 1
ATOM 764 C C . ASN A 1 93 ? 11.661 4.319 9.313 1.00 89.75 93 ASN A C 1
ATOM 766 O O . ASN A 1 93 ? 10.972 5.318 9.526 1.00 89.75 93 ASN A O 1
ATOM 770 N N . PRO A 1 94 ? 12.750 4.051 10.056 1.00 87.44 94 PRO A N 1
ATOM 771 C CA . PRO A 1 94 ? 13.210 4.960 11.099 1.00 87.44 94 PRO A CA 1
ATOM 772 C C . PRO A 1 94 ? 13.762 6.256 10.498 1.00 87.44 94 PRO A C 1
ATOM 774 O O . PRO A 1 94 ? 14.230 6.277 9.360 1.00 87.44 94 PRO A O 1
ATOM 777 N N . ALA A 1 95 ? 13.758 7.330 11.290 1.00 87.44 95 ALA A N 1
ATOM 778 C CA . ALA A 1 95 ? 14.420 8.573 10.905 1.00 87.44 95 ALA A CA 1
ATOM 779 C C . ALA A 1 95 ? 15.893 8.316 10.541 1.00 87.44 95 ALA A C 1
ATOM 781 O O . ALA A 1 95 ? 16.552 7.484 11.166 1.00 87.44 95 ALA A O 1
ATOM 782 N N . GLU A 1 96 ? 16.393 9.035 9.531 1.00 88.50 96 GLU A N 1
ATOM 783 C CA . GLU A 1 96 ? 17.760 8.896 8.996 1.00 88.50 96 GLU A CA 1
ATOM 784 C C . GLU A 1 96 ? 18.069 7.526 8.359 1.00 88.50 96 GLU A C 1
ATOM 786 O O . GLU A 1 96 ? 19.233 7.187 8.111 1.00 88.50 96 GLU A O 1
ATOM 791 N N . SER A 1 97 ? 17.037 6.731 8.063 1.00 88.25 97 SER A N 1
ATOM 792 C CA . SER A 1 97 ? 17.173 5.533 7.245 1.00 88.25 97 SER A CA 1
ATOM 793 C C . SER A 1 97 ? 17.821 5.868 5.903 1.00 88.25 97 SER A C 1
ATOM 795 O O . SER A 1 97 ? 17.558 6.891 5.283 1.00 88.25 97 SER A O 1
ATOM 797 N N . LYS A 1 98 ? 18.680 4.973 5.414 1.00 87.88 98 LYS A N 1
ATOM 798 C CA . LYS A 1 98 ? 19.237 5.086 4.056 1.00 87.88 98 LYS A CA 1
ATOM 799 C C . LYS A 1 98 ? 18.300 4.498 2.995 1.00 87.88 98 LYS A C 1
ATOM 801 O O . LYS A 1 98 ? 18.699 4.376 1.838 1.00 87.88 98 LYS A O 1
ATOM 806 N N . GLY A 1 99 ? 17.096 4.093 3.398 1.00 87.19 99 GLY A N 1
ATOM 807 C CA . GLY A 1 99 ? 16.191 3.301 2.585 1.00 87.19 99 GLY A CA 1
ATOM 808 C C . GLY A 1 99 ? 16.675 1.860 2.398 1.00 87.19 99 GLY A C 1
ATOM 809 O O . GLY A 1 99 ? 17.666 1.408 2.980 1.00 87.19 99 GLY A O 1
ATOM 810 N N . GLY A 1 100 ? 15.938 1.122 1.574 1.00 87.00 100 GLY A N 1
ATOM 811 C CA . GLY A 1 100 ? 16.267 -0.241 1.164 1.00 87.00 100 GLY A CA 1
ATOM 812 C C . GLY A 1 100 ? 16.851 -0.290 -0.247 1.00 87.00 100 GLY A C 1
ATOM 813 O O . GLY A 1 100 ? 16.680 0.629 -1.044 1.00 87.00 100 GLY A O 1
ATOM 814 N N . GLY A 1 101 ? 17.503 -1.399 -0.594 1.00 90.94 101 GLY A N 1
ATOM 815 C CA . GLY A 1 101 ? 17.834 -1.679 -1.993 1.00 90.94 101 GLY A CA 1
ATOM 816 C C . GLY A 1 101 ? 16.579 -2.016 -2.802 1.00 90.94 101 GLY A C 1
ATOM 817 O O . GLY A 1 101 ? 15.613 -2.547 -2.256 1.00 90.94 101 GLY A O 1
ATOM 818 N N . TRP A 1 102 ? 16.598 -1.755 -4.109 1.00 92.62 102 TRP A N 1
ATOM 819 C CA . TRP A 1 102 ? 15.559 -2.238 -5.021 1.00 92.62 102 TRP A CA 1
ATOM 820 C C . TRP A 1 102 ? 15.526 -3.767 -5.031 1.00 92.62 102 TRP A C 1
ATOM 822 O O . TRP A 1 102 ? 16.545 -4.410 -5.299 1.00 92.62 102 TRP A O 1
ATOM 832 N N . HIS A 1 103 ? 14.358 -4.344 -4.757 1.00 91.94 103 HIS A N 1
ATOM 833 C CA . HIS A 1 103 ? 14.150 -5.788 -4.714 1.00 91.94 103 HIS A CA 1
ATOM 834 C C . HIS A 1 103 ? 12.751 -6.188 -5.202 1.00 91.94 103 HIS A C 1
ATOM 836 O O . HIS A 1 103 ? 11.874 -5.350 -5.400 1.00 91.94 103 HIS A O 1
ATOM 842 N N . LYS A 1 104 ? 12.582 -7.496 -5.423 1.00 89.25 104 LYS A N 1
ATOM 843 C CA . LYS A 1 104 ? 11.281 -8.172 -5.475 1.00 89.25 104 LYS A CA 1
ATOM 844 C C . LYS A 1 104 ? 11.230 -9.134 -4.298 1.00 89.25 104 LYS A C 1
ATOM 846 O O . LYS A 1 104 ? 12.243 -9.789 -4.027 1.00 89.25 104 LYS A O 1
ATOM 851 N N . ASP A 1 105 ? 10.072 -9.265 -3.674 1.00 86.69 105 ASP A N 1
ATOM 852 C CA . ASP A 1 105 ? 9.882 -10.241 -2.609 1.00 86.69 105 ASP A CA 1
ATOM 853 C C . ASP A 1 105 ? 9.946 -11.674 -3.143 1.00 86.69 105 ASP A C 1
ATOM 855 O O . ASP A 1 105 ? 9.751 -11.950 -4.331 1.00 86.69 105 ASP A O 1
ATOM 859 N N . SER A 1 106 ? 10.272 -12.621 -2.263 1.00 77.12 106 SER A N 1
ATOM 860 C CA . SER A 1 106 ? 10.288 -14.037 -2.623 1.00 77.12 106 SER A CA 1
ATOM 861 C C . SER A 1 106 ? 9.903 -14.917 -1.442 1.00 77.12 106 SER A C 1
ATOM 863 O O . SER A 1 106 ? 10.381 -14.716 -0.329 1.00 77.12 106 SER A O 1
ATOM 865 N N . TYR A 1 107 ? 9.060 -15.916 -1.707 1.00 63.53 107 TYR A N 1
ATOM 866 C CA . TYR A 1 107 ? 8.639 -16.907 -0.710 1.00 63.53 107 TYR A CA 1
ATOM 867 C C . TYR A 1 107 ? 9.298 -18.284 -0.934 1.00 63.53 107 TYR A C 1
ATOM 869 O O . TYR A 1 107 ? 9.464 -19.053 0.007 1.00 63.53 107 TYR A O 1
ATOM 877 N N . TRP A 1 108 ? 9.721 -18.596 -2.173 1.00 55.16 108 TRP A N 1
ATOM 878 C CA . TRP A 1 108 ? 10.156 -19.940 -2.592 1.00 55.16 108 TRP A CA 1
ATOM 879 C C . TRP A 1 108 ? 11.499 -19.951 -3.334 1.00 55.16 108 TRP A C 1
ATOM 881 O O . TRP A 1 108 ? 11.550 -19.973 -4.565 1.00 55.16 108 TRP A O 1
ATOM 891 N N . GLY A 1 109 ? 12.607 -19.973 -2.584 1.00 54.19 109 GLY A N 1
ATOM 892 C CA . GLY A 1 109 ? 13.932 -20.324 -3.122 1.00 54.19 109 GLY A CA 1
ATOM 893 C C . GLY A 1 109 ? 14.382 -19.493 -4.330 1.00 54.19 109 GLY A C 1
ATOM 894 O O . GLY A 1 109 ? 15.069 -20.017 -5.204 1.00 54.19 109 GLY A O 1
ATOM 895 N N . TYR A 1 110 ? 13.966 -18.224 -4.397 1.00 54.84 110 TYR A N 1
ATOM 896 C CA . TYR A 1 110 ? 14.292 -17.264 -5.458 1.00 54.84 110 TYR A CA 1
ATOM 897 C C . TYR A 1 110 ? 13.765 -17.596 -6.872 1.00 54.84 110 TYR A C 1
ATOM 899 O O . TYR A 1 110 ? 14.078 -16.867 -7.816 1.00 54.84 110 TYR A O 1
ATOM 907 N N . ARG A 1 111 ? 12.932 -18.636 -7.056 1.00 56.28 111 ARG A N 1
ATOM 908 C CA . ARG A 1 111 ? 12.259 -18.890 -8.344 1.00 56.28 111 ARG A CA 1
ATOM 909 C C . ARG A 1 111 ? 10.983 -18.058 -8.451 1.00 56.28 111 ARG A C 1
ATOM 911 O O . ARG A 1 111 ? 10.017 -18.289 -7.733 1.00 56.28 111 ARG A O 1
ATOM 918 N N . LYS A 1 112 ? 10.986 -17.107 -9.385 1.00 61.81 112 LYS A N 1
ATOM 919 C CA . LYS A 1 112 ? 9.858 -16.213 -9.677 1.00 61.81 112 LYS A CA 1
ATOM 920 C C . LYS A 1 112 ? 8.983 -16.854 -10.754 1.00 61.81 112 LYS A C 1
ATOM 922 O O . LYS A 1 112 ? 9.372 -16.880 -11.921 1.00 61.81 112 LYS A O 1
ATOM 927 N N . MET A 1 113 ? 7.846 -17.433 -10.370 1.00 57.72 113 MET A N 1
ATOM 928 C CA . MET A 1 113 ? 6.868 -17.927 -11.341 1.00 57.72 113 MET A CA 1
ATOM 929 C C . MET A 1 113 ? 6.117 -16.715 -11.892 1.00 57.72 113 MET A C 1
ATOM 931 O O . MET A 1 113 ? 5.337 -16.107 -11.170 1.00 57.72 113 MET A O 1
ATOM 935 N N . ARG A 1 114 ? 6.399 -16.334 -13.142 1.00 64.19 114 ARG A N 1
ATOM 936 C CA . ARG A 1 114 ? 5.744 -15.185 -13.775 1.00 64.19 114 ARG A CA 1
ATOM 937 C C . ARG A 1 114 ? 4.412 -15.622 -14.346 1.00 64.19 114 ARG A C 1
ATOM 939 O O . ARG A 1 114 ? 4.371 -16.467 -15.237 1.00 64.19 114 ARG A O 1
ATOM 946 N N . ASP A 1 115 ? 3.350 -15.035 -13.827 1.00 67.31 115 ASP A N 1
ATOM 947 C CA . ASP A 1 115 ? 2.016 -15.145 -14.387 1.00 67.31 115 ASP A CA 1
ATOM 948 C C . ASP A 1 115 ? 1.597 -13.745 -14.852 1.00 67.31 115 ASP A C 1
ATOM 950 O O . ASP A 1 115 ? 1.948 -12.739 -14.240 1.00 67.31 115 ASP A O 1
ATOM 954 N N . HIS A 1 116 ? 0.908 -13.685 -15.985 1.00 67.31 116 HIS A N 1
ATOM 955 C CA . HIS A 1 116 ? 0.330 -12.451 -16.509 1.00 67.31 116 HIS A CA 1
ATOM 956 C C . HIS A 1 116 ? -0.820 -11.968 -15.621 1.00 67.31 116 HIS A C 1
ATOM 958 O O . HIS A 1 116 ? -1.095 -10.771 -15.574 1.00 67.31 116 HIS A O 1
ATOM 964 N N . HIS A 1 117 ? -1.463 -12.894 -14.904 1.00 74.81 117 HIS A N 1
ATOM 965 C CA . HIS A 1 117 ? -2.432 -12.585 -13.866 1.00 74.81 117 HIS A CA 1
ATOM 966 C C . HIS A 1 117 ? -1.768 -12.640 -12.486 1.00 74.81 117 HIS A C 1
ATOM 968 O O . HIS A 1 117 ? -1.185 -13.670 -12.128 1.00 74.81 117 HIS A O 1
ATOM 974 N N . PRO A 1 118 ? -1.882 -11.579 -11.668 1.00 83.00 118 PRO A N 1
ATOM 975 C CA . PRO A 1 118 ? -1.364 -11.615 -10.313 1.00 83.00 118 PRO A CA 1
ATOM 976 C C . PRO A 1 118 ? -2.144 -12.649 -9.502 1.00 83.00 118 PRO A C 1
ATOM 978 O O . PRO A 1 118 ? -3.351 -12.546 -9.313 1.00 83.00 118 PRO A O 1
ATOM 981 N N . ARG A 1 119 ? -1.439 -13.644 -8.966 1.00 86.06 119 ARG A N 1
ATOM 982 C CA . ARG A 1 119 ? -2.001 -14.530 -7.932 1.00 86.06 119 ARG A CA 1
ATOM 983 C C . ARG A 1 119 ? -1.871 -13.933 -6.528 1.00 86.06 119 ARG A C 1
ATOM 985 O O . ARG A 1 119 ? -2.479 -14.434 -5.590 1.00 86.06 119 ARG A O 1
ATOM 992 N N . TRP A 1 120 ? -1.014 -12.922 -6.391 1.00 88.25 120 TRP A N 1
ATOM 993 C CA . TRP A 1 120 ? -0.624 -12.283 -5.141 1.00 88.25 120 TRP A CA 1
ATOM 994 C C . TRP A 1 120 ? -0.535 -10.779 -5.378 1.00 88.25 120 TRP A C 1
ATOM 996 O O . TRP A 1 120 ? -0.023 -10.338 -6.408 1.00 88.25 120 TRP A O 1
ATOM 1006 N N . LEU A 1 121 ? -0.983 -10.009 -4.393 1.00 93.69 121 LEU A N 1
ATOM 1007 C CA . LEU A 1 121 ? -0.760 -8.572 -4.303 1.00 93.69 121 LEU A CA 1
ATOM 1008 C C . LEU A 1 121 ? -0.144 -8.259 -2.949 1.00 93.69 121 LEU A C 1
ATOM 1010 O O . LEU A 1 121 ? -0.443 -8.926 -1.956 1.00 93.69 121 LEU A O 1
ATOM 1014 N N . MET A 1 122 ? 0.675 -7.216 -2.909 1.00 95.38 122 MET A N 1
ATOM 1015 C CA . MET A 1 122 ? 0.988 -6.539 -1.658 1.00 95.38 122 MET A CA 1
ATOM 1016 C C . MET A 1 122 ? 0.073 -5.332 -1.529 1.00 95.38 122 MET A C 1
ATOM 1018 O O . MET A 1 122 ? -0.108 -4.590 -2.490 1.00 95.38 122 MET A O 1
ATOM 1022 N N . ALA A 1 123 ? -0.495 -5.146 -0.345 1.00 96.56 123 ALA A N 1
ATOM 1023 C CA . ALA A 1 123 ? -1.315 -3.992 -0.023 1.00 96.56 123 ALA A CA 1
ATOM 1024 C C . ALA A 1 123 ? -0.691 -3.267 1.172 1.00 96.56 123 ALA A C 1
ATOM 1026 O O . A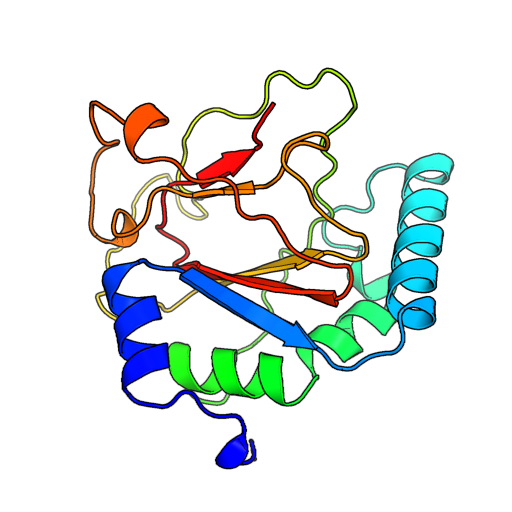LA A 1 123 ? -0.447 -3.866 2.220 1.00 96.56 123 ALA A O 1
ATOM 1027 N N . MET A 1 124 ? -0.391 -1.990 0.982 1.00 96.75 124 MET A N 1
ATOM 1028 C CA . MET A 1 124 ? 0.324 -1.140 1.923 1.00 96.75 124 MET A CA 1
ATOM 1029 C C . MET A 1 124 ? -0.643 -0.078 2.416 1.00 96.75 124 MET A C 1
ATOM 1031 O O . MET A 1 124 ? -0.981 0.852 1.692 1.00 96.75 124 MET A O 1
ATOM 1035 N N . TYR A 1 125 ? -1.123 -0.248 3.641 1.00 97.75 125 TYR A N 1
ATOM 1036 C CA . TYR A 1 125 ? -2.001 0.718 4.284 1.00 97.75 125 TYR A CA 1
ATOM 1037 C C . TYR A 1 125 ? -1.180 1.764 5.041 1.00 97.75 125 TYR A C 1
ATOM 1039 O O . TYR A 1 125 ? -0.335 1.411 5.868 1.00 97.75 125 TYR A O 1
ATOM 1047 N N . TYR A 1 126 ? -1.459 3.040 4.783 1.00 97.31 126 TYR A N 1
ATOM 1048 C CA . TYR A 1 126 ? -0.826 4.176 5.443 1.00 97.31 126 TYR A CA 1
ATOM 1049 C C . TYR A 1 126 ? -1.743 4.750 6.533 1.00 97.31 126 TYR A C 1
ATOM 1051 O O . TYR A 1 126 ? -2.710 5.448 6.232 1.00 97.31 126 TYR A O 1
ATOM 1059 N N . PRO A 1 127 ? -1.465 4.486 7.827 1.00 96.62 127 PRO A N 1
ATOM 1060 C CA . PRO A 1 127 ? -2.266 5.016 8.936 1.00 96.62 127 PRO A CA 1
ATOM 1061 C C . PRO A 1 127 ? -1.947 6.486 9.274 1.00 96.62 127 PRO A C 1
ATOM 1063 O O . PRO A 1 127 ? -2.535 7.052 10.194 1.00 96.62 127 PRO A O 1
ATOM 1066 N N . GLN A 1 128 ? -1.007 7.097 8.556 1.00 96.00 128 GLN A N 1
ATOM 1067 C CA . GLN A 1 128 ? -0.594 8.493 8.668 1.00 96.00 128 GLN A CA 1
ATOM 1068 C C . GLN A 1 128 ? -0.318 9.054 7.270 1.00 96.00 128 GLN A C 1
ATOM 1070 O O . GLN A 1 128 ? -0.187 8.277 6.325 1.00 96.00 128 GLN A O 1
ATOM 1075 N N . ASP A 1 129 ? -0.177 10.374 7.148 1.00 96.44 129 ASP A N 1
ATOM 1076 C CA . ASP A 1 129 ? 0.303 10.978 5.904 1.00 96.44 129 ASP A CA 1
ATOM 1077 C C . ASP A 1 129 ? 1.727 10.482 5.611 1.00 96.44 129 ASP A C 1
ATOM 1079 O O . ASP A 1 129 ? 2.621 10.529 6.464 1.00 96.44 129 ASP A O 1
ATOM 1083 N N . VAL A 1 130 ? 1.935 9.991 4.396 1.00 96.25 130 VAL A N 1
ATOM 1084 C CA . VAL A 1 130 ? 3.219 9.512 3.896 1.00 96.25 130 VAL A CA 1
ATOM 1085 C C . VAL A 1 130 ? 3.676 10.465 2.805 1.00 96.25 130 VAL A C 1
ATOM 1087 O O . VAL A 1 130 ? 3.051 10.592 1.751 1.00 96.25 130 VAL A O 1
ATOM 1090 N N . THR A 1 131 ? 4.771 11.156 3.082 1.00 95.50 131 THR A N 1
ATOM 1091 C CA . THR A 1 131 ? 5.374 12.166 2.216 1.00 95.50 131 THR A CA 1
ATOM 1092 C C . THR A 1 131 ? 6.783 11.725 1.847 1.00 95.50 131 THR A C 1
ATOM 1094 O O . THR A 1 131 ? 7.278 10.727 2.359 1.00 95.50 131 THR A O 1
ATOM 1097 N N . ILE A 1 132 ? 7.459 12.439 0.947 1.00 93.88 132 ILE A N 1
ATOM 1098 C CA . ILE A 1 132 ? 8.833 12.076 0.560 1.00 93.88 132 ILE A CA 1
ATOM 1099 C C . ILE A 1 132 ? 9.772 12.147 1.775 1.00 93.88 132 ILE A C 1
ATOM 1101 O O . ILE A 1 132 ? 10.690 11.346 1.895 1.00 93.88 132 ILE A O 1
ATOM 1105 N N . GLU A 1 133 ? 9.509 13.068 2.698 1.00 92.44 133 GLU A N 1
ATOM 1106 C CA . GLU A 1 133 ? 10.339 13.365 3.864 1.00 92.44 133 GLU A CA 1
ATOM 1107 C C . GLU A 1 133 ? 10.293 12.286 4.953 1.00 92.44 133 GLU A C 1
ATOM 1109 O O . GLU A 1 133 ? 11.175 12.269 5.810 1.00 92.44 133 GLU A O 1
ATOM 1114 N N . ASN A 1 134 ? 9.282 11.408 4.956 1.00 92.62 134 ASN A N 1
ATOM 1115 C CA . ASN A 1 134 ? 9.169 10.314 5.928 1.00 92.62 134 ASN A CA 1
ATOM 1116 C C . ASN A 1 134 ? 9.410 8.921 5.320 1.00 92.62 134 ASN A C 1
ATOM 1118 O O . ASN A 1 134 ? 9.065 7.911 5.936 1.00 92.62 134 ASN A O 1
ATOM 1122 N N . GLY A 1 135 ? 10.058 8.878 4.151 1.00 93.00 135 GLY A N 1
ATOM 1123 C CA . GLY A 1 135 ? 10.630 7.668 3.568 1.00 93.00 135 GLY A CA 1
ATOM 1124 C C . GLY A 1 135 ? 9.575 6.666 3.082 1.00 93.00 135 GLY A C 1
ATOM 1125 O O . GLY A 1 135 ? 9.454 5.579 3.659 1.00 93.00 135 GLY A O 1
ATOM 1126 N N . PRO A 1 136 ? 8.815 6.999 2.021 1.00 95.19 136 PRO A N 1
ATOM 1127 C CA . PRO A 1 136 ? 7.732 6.172 1.499 1.00 95.19 136 PRO A CA 1
ATOM 1128 C C . PRO A 1 136 ? 8.244 4.862 0.896 1.00 95.19 136 PRO A C 1
ATOM 1130 O O . PRO A 1 136 ? 9.438 4.677 0.637 1.00 95.19 136 PRO A O 1
ATOM 1133 N N . THR A 1 137 ? 7.330 3.952 0.566 1.00 94.75 137 THR A N 1
ATOM 1134 C CA . THR A 1 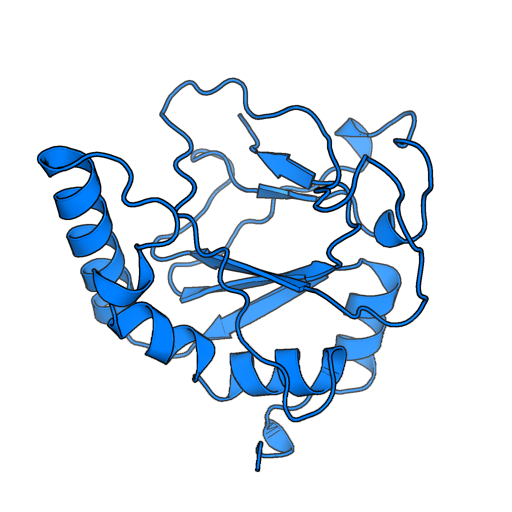137 ? 7.685 2.872 -0.357 1.00 94.75 137 THR A CA 1
ATOM 1135 C C . THR A 1 137 ? 7.972 3.464 -1.735 1.00 94.75 137 THR A C 1
ATOM 1137 O O . THR A 1 137 ? 7.231 4.294 -2.241 1.00 94.75 137 THR A O 1
ATOM 1140 N N . GLY A 1 138 ? 9.055 3.035 -2.361 1.00 95.44 138 GLY A N 1
ATOM 1141 C CA . GLY A 1 138 ? 9.367 3.302 -3.753 1.00 95.44 138 GLY A CA 1
ATOM 1142 C C . GLY A 1 138 ? 8.924 2.163 -4.644 1.00 95.44 138 GLY A C 1
ATOM 1143 O O . GLY A 1 138 ? 9.125 1.011 -4.269 1.00 95.44 138 GLY A O 1
ATOM 1144 N N . VAL A 1 139 ? 8.420 2.464 -5.836 1.00 96.69 139 VAL A N 1
ATOM 1145 C CA . VAL A 1 139 ? 8.132 1.465 -6.876 1.00 96.69 139 VAL A CA 1
ATOM 1146 C C . VAL A 1 139 ? 8.774 1.863 -8.196 1.00 96.69 139 VAL A C 1
ATOM 1148 O O . VAL A 1 139 ? 8.978 3.048 -8.446 1.00 96.69 139 VAL A O 1
ATOM 1151 N N . ILE A 1 140 ? 9.070 0.885 -9.051 1.00 96.19 140 ILE A N 1
ATOM 1152 C CA . ILE A 1 140 ? 9.425 1.134 -10.453 1.00 96.19 140 ILE A CA 1
ATOM 1153 C C . ILE A 1 140 ? 8.269 0.634 -11.328 1.00 96.19 140 ILE A C 1
ATOM 1155 O O . ILE A 1 140 ? 8.141 -0.586 -11.496 1.00 96.19 140 ILE A O 1
ATOM 1159 N N . PRO A 1 141 ? 7.423 1.528 -11.869 1.00 95.94 141 PRO A N 1
ATOM 1160 C CA . PRO A 1 141 ? 6.235 1.130 -12.615 1.00 95.94 141 PRO A CA 1
ATOM 1161 C C . PRO A 1 141 ? 6.549 0.223 -13.813 1.00 95.94 141 PRO A C 1
ATOM 1163 O O . PRO A 1 141 ? 7.579 0.376 -14.471 1.00 95.94 141 PRO A O 1
ATOM 1166 N N . GLY A 1 142 ? 5.682 -0.754 -14.081 1.00 93.19 142 GLY A N 1
ATOM 1167 C CA . GLY A 1 142 ? 5.774 -1.671 -15.229 1.00 93.19 142 GLY A CA 1
ATOM 1168 C C . GLY A 1 142 ? 6.813 -2.787 -15.106 1.00 93.19 142 GLY A C 1
ATOM 1169 O O . GLY A 1 142 ? 6.887 -3.691 -15.943 1.00 93.19 142 GLY A O 1
ATOM 1170 N N . THR A 1 143 ? 7.609 -2.786 -14.038 1.00 92.44 143 THR A N 1
ATOM 1171 C CA . THR A 1 143 ? 8.709 -3.742 -13.868 1.00 92.44 143 THR A CA 1
ATOM 1172 C C . THR A 1 143 ? 8.286 -5.096 -13.290 1.00 92.44 143 THR A C 1
ATOM 1174 O O . THR A 1 143 ? 9.119 -6.004 -13.147 1.00 92.44 143 THR A O 1
ATOM 1177 N N . GLN A 1 144 ? 6.993 -5.292 -13.014 1.00 90.88 144 GLN A N 1
ATOM 1178 C CA . GLN A 1 144 ? 6.417 -6.593 -12.668 1.00 90.88 144 GLN A CA 1
ATOM 1179 C C . GLN A 1 144 ? 6.732 -7.655 -13.727 1.00 90.88 144 GLN A C 1
ATOM 1181 O O . GLN A 1 144 ? 7.066 -8.789 -13.385 1.00 90.88 144 GLN A O 1
ATOM 1186 N N . TYR A 1 145 ? 6.773 -7.256 -15.000 1.00 88.56 145 TYR A N 1
ATOM 1187 C CA . TYR A 1 145 ? 7.079 -8.138 -16.128 1.00 88.56 145 TYR A CA 1
ATOM 1188 C C . TYR A 1 145 ? 8.578 -8.399 -16.326 1.00 88.56 145 TYR A C 1
ATOM 1190 O O . TYR A 1 145 ? 8.961 -9.259 -17.121 1.00 88.56 145 TYR A O 1
ATOM 1198 N N . PHE A 1 146 ? 9.447 -7.673 -15.616 1.00 87.88 146 PHE A N 1
ATOM 1199 C CA . PHE A 1 146 ? 10.888 -7.736 -15.840 1.00 87.88 146 PHE A CA 1
ATOM 1200 C C . PHE A 1 146 ? 11.530 -8.848 -15.007 1.00 87.88 146 PHE A C 1
ATOM 1202 O O . PHE A 1 146 ? 11.193 -9.078 -13.843 1.00 87.88 146 PHE A O 1
ATOM 1209 N N . GLU A 1 147 ? 12.495 -9.540 -15.606 1.00 81.25 147 GLU A N 1
ATOM 1210 C CA . GLU A 1 147 ? 13.304 -10.548 -14.919 1.00 81.25 147 GLU A CA 1
ATOM 1211 C C . GLU A 1 147 ? 14.320 -9.924 -13.978 1.00 81.25 147 GLU A C 1
ATOM 1213 O O . GLU A 1 147 ? 14.345 -10.184 -12.769 1.00 81.25 147 GLU A O 1
ATOM 1218 N N . ALA A 1 148 ? 15.172 -9.122 -14.600 1.00 84.38 148 ALA A N 1
ATOM 1219 C CA . ALA A 1 148 ? 16.294 -8.468 -13.991 1.00 84.38 148 ALA A CA 1
ATOM 1220 C C . ALA A 1 148 ? 15.876 -7.096 -13.477 1.00 84.38 148 ALA A C 1
ATOM 1222 O O . ALA A 1 148 ? 14.801 -6.572 -13.794 1.00 84.38 148 ALA A O 1
ATOM 1223 N N . ARG A 1 149 ? 16.748 -6.537 -12.646 1.00 83.50 149 ARG A N 1
ATOM 1224 C CA . ARG A 1 149 ? 16.625 -5.151 -12.228 1.00 83.50 149 ARG A CA 1
ATOM 1225 C C . ARG A 1 149 ? 16.865 -4.253 -13.450 1.00 83.50 149 ARG A C 1
ATOM 1227 O O . ARG A 1 149 ? 17.777 -4.567 -14.216 1.00 83.50 149 ARG A O 1
ATOM 1234 N N . PRO A 1 150 ? 16.075 -3.184 -13.650 1.00 84.25 150 PRO A N 1
ATOM 1235 C CA . PRO A 1 150 ? 16.399 -2.156 -14.640 1.00 84.25 150 PRO A CA 1
ATOM 1236 C C . PRO A 1 150 ? 17.791 -1.560 -14.374 1.00 84.25 150 PRO A C 1
ATOM 1238 O O . PRO A 1 150 ? 18.217 -1.548 -13.225 1.00 84.25 150 PRO A O 1
ATOM 1241 N N . GLU A 1 151 ? 18.479 -1.080 -15.413 1.00 80.00 151 GLU A N 1
ATOM 1242 C CA . GLU A 1 151 ? 19.824 -0.476 -15.302 1.00 80.00 151 GLU A CA 1
ATOM 1243 C C . GLU A 1 151 ? 19.806 0.990 -14.819 1.00 80.00 151 GLU A C 1
ATOM 1245 O O . GLU A 1 151 ? 20.809 1.482 -14.311 1.00 80.00 151 GLU A O 1
ATOM 1250 N N . GLU A 1 152 ? 18.675 1.691 -14.989 1.00 80.00 152 GLU A N 1
ATOM 1251 C CA . GLU A 1 152 ? 18.453 3.077 -14.537 1.00 80.00 152 GLU A CA 1
ATOM 1252 C C . GLU A 1 152 ? 17.360 3.136 -13.448 1.00 80.00 152 GLU A C 1
ATOM 1254 O O . GLU A 1 152 ? 16.436 3.950 -13.495 1.00 80.00 152 GLU A O 1
ATOM 1259 N N . GLU A 1 153 ? 17.420 2.236 -12.465 1.00 74.88 153 GLU A N 1
ATOM 1260 C CA . GLU A 1 153 ? 16.361 2.019 -11.474 1.00 74.88 153 GLU A CA 1
ATOM 1261 C C . GLU A 1 153 ? 15.977 3.276 -10.680 1.00 74.88 153 GLU A C 1
ATOM 1263 O O . GLU A 1 153 ? 14.791 3.546 -10.498 1.00 74.88 153 GLU A O 1
ATOM 1268 N N . ASP A 1 154 ? 16.950 4.093 -10.274 1.00 77.31 154 ASP A N 1
ATOM 1269 C CA . ASP A 1 154 ? 16.686 5.320 -9.513 1.00 77.31 154 ASP A CA 1
ATOM 1270 C C . ASP A 1 154 ? 16.051 6.429 -10.362 1.00 77.31 154 ASP A C 1
ATOM 1272 O O . ASP A 1 154 ? 15.383 7.307 -9.821 1.00 77.31 154 ASP A O 1
ATOM 1276 N N . ARG A 1 155 ? 16.215 6.387 -11.690 1.00 78.31 155 ARG A N 1
ATOM 1277 C CA . ARG A 1 155 ? 15.582 7.349 -12.604 1.00 78.31 155 ARG A CA 1
ATOM 1278 C C . ARG A 1 155 ? 14.102 7.040 -12.819 1.00 78.31 155 ARG A C 1
ATOM 1280 O O . ARG A 1 155 ? 13.315 7.947 -13.074 1.00 78.31 155 ARG A O 1
ATOM 1287 N N . HIS A 1 156 ? 13.745 5.761 -12.757 1.00 84.38 156 HIS A N 1
ATOM 1288 C CA . HIS A 1 156 ? 12.387 5.275 -12.995 1.00 84.38 156 HIS A CA 1
ATOM 1289 C C . HIS A 1 156 ? 11.601 5.030 -11.704 1.00 84.38 156 HIS A C 1
ATOM 1291 O O . HIS A 1 156 ? 10.380 4.890 -11.745 1.00 84.38 156 HIS A O 1
ATOM 1297 N N . GLY A 1 157 ? 12.293 4.966 -10.567 1.00 91.81 157 GLY A N 1
ATOM 1298 C CA . GLY A 1 157 ? 11.688 4.805 -9.260 1.00 91.81 157 GLY A CA 1
ATOM 1299 C C . GLY A 1 157 ? 10.893 6.034 -8.837 1.00 91.81 157 GLY A C 1
ATOM 1300 O O . GLY A 1 157 ? 11.414 7.148 -8.828 1.00 91.81 157 GLY A O 1
ATOM 1301 N N . ILE A 1 158 ? 9.650 5.820 -8.421 1.00 95.06 158 ILE A N 1
ATOM 1302 C CA . ILE A 1 158 ? 8.775 6.869 -7.897 1.00 95.06 158 ILE A CA 1
ATOM 1303 C C . ILE A 1 158 ? 8.394 6.578 -6.439 1.00 95.06 158 ILE A C 1
ATOM 1305 O O . ILE A 1 158 ? 8.169 5.414 -6.084 1.00 95.06 158 ILE A O 1
ATOM 1309 N N . PRO A 1 159 ? 8.338 7.607 -5.574 1.00 95.62 159 PRO A N 1
ATOM 1310 C CA . PRO A 1 159 ? 7.855 7.458 -4.210 1.00 95.62 159 PRO A CA 1
ATOM 1311 C C . PRO A 1 159 ? 6.331 7.318 -4.200 1.00 95.62 159 PRO A C 1
ATOM 1313 O O . PRO A 1 159 ? 5.613 8.081 -4.845 1.00 95.62 159 PRO A O 1
ATOM 1316 N N . MET A 1 160 ? 5.837 6.355 -3.435 1.00 96.75 160 MET A N 1
ATOM 1317 C CA . MET A 1 160 ? 4.422 6.139 -3.178 1.00 96.75 160 MET A CA 1
ATOM 1318 C C . MET A 1 160 ? 4.006 6.960 -1.960 1.00 96.75 160 MET A C 1
ATOM 1320 O O . MET A 1 160 ? 4.061 6.491 -0.828 1.00 96.75 160 MET A O 1
ATOM 1324 N N . THR A 1 161 ? 3.652 8.221 -2.192 1.00 96.62 161 THR A N 1
ATOM 1325 C CA . THR A 1 161 ? 3.084 9.105 -1.169 1.00 96.62 161 THR A CA 1
ATOM 1326 C C . THR A 1 161 ? 1.566 8.946 -1.098 1.00 96.62 161 THR A C 1
ATOM 1328 O O . THR A 1 161 ? 0.930 8.486 -2.045 1.00 96.62 161 THR A O 1
ATOM 1331 N N . GLY A 1 162 ? 0.976 9.326 0.031 1.00 95.50 162 GLY A N 1
ATOM 1332 C CA . GLY A 1 162 ? -0.462 9.213 0.257 1.00 95.50 162 GLY A CA 1
ATOM 1333 C C . GLY A 1 162 ? -0.882 9.909 1.542 1.00 95.50 162 GLY A C 1
ATOM 1334 O O . GLY A 1 162 ? -0.053 10.195 2.407 1.00 95.50 162 GLY A O 1
ATOM 1335 N N . THR A 1 163 ? -2.169 10.201 1.670 1.00 96.38 163 THR A N 1
ATOM 1336 C CA . THR A 1 163 ? -2.730 10.701 2.927 1.00 96.38 163 THR A CA 1
ATOM 1337 C C . THR A 1 163 ? -3.006 9.553 3.894 1.00 96.38 163 THR A C 1
ATOM 1339 O O . THR A 1 163 ? -3.066 8.388 3.505 1.00 96.38 163 THR A O 1
ATOM 1342 N N . ALA A 1 164 ? -3.203 9.864 5.172 1.00 96.50 164 ALA A N 1
ATOM 1343 C CA . ALA A 1 164 ? -3.693 8.886 6.134 1.00 96.50 164 ALA A CA 1
ATOM 1344 C C . ALA A 1 164 ? -5.000 8.260 5.619 1.00 96.50 164 ALA A C 1
ATOM 1346 O O . ALA A 1 164 ? -5.979 8.973 5.409 1.00 96.50 164 ALA A O 1
ATOM 1347 N N . GLY A 1 165 ? -5.000 6.941 5.429 1.00 96.75 165 GLY A N 1
ATOM 1348 C CA . GLY A 1 165 ? -6.111 6.205 4.825 1.00 96.75 165 GLY A CA 1
ATOM 1349 C C . GLY A 1 165 ? -5.835 5.633 3.441 1.00 96.75 165 GLY A C 1
ATOM 1350 O O . GLY A 1 165 ? -6.577 4.738 3.025 1.00 96.75 165 GLY A O 1
ATOM 1351 N N . SER A 1 166 ? -4.765 6.065 2.769 1.00 97.81 166 SER A N 1
ATOM 1352 C CA . SER A 1 166 ? -4.360 5.492 1.488 1.00 97.81 166 SER A CA 1
ATOM 1353 C C . SER A 1 166 ? -3.981 4.014 1.652 1.00 97.81 166 SER A C 1
ATOM 1355 O O . SER A 1 166 ? -3.263 3.621 2.581 1.00 97.81 166 SER A O 1
ATOM 1357 N N . VAL A 1 167 ? -4.446 3.183 0.722 1.00 98.31 167 VAL A N 1
ATOM 1358 C CA . VAL A 1 167 ? -4.047 1.784 0.559 1.00 98.31 167 VAL A CA 1
ATOM 1359 C C . VAL A 1 167 ? -3.437 1.624 -0.820 1.00 98.31 167 VAL A C 1
ATOM 1361 O O . VAL A 1 167 ? -4.115 1.734 -1.839 1.00 98.31 167 VAL A O 1
ATOM 1364 N N . ILE A 1 168 ? -2.145 1.339 -0.856 1.00 98.06 168 ILE A N 1
ATOM 1365 C CA . ILE A 1 168 ? -1.398 1.179 -2.099 1.00 98.06 168 ILE A CA 1
ATOM 1366 C C . ILE A 1 168 ? -1.293 -0.304 -2.393 1.00 98.06 168 ILE A C 1
ATOM 1368 O O . ILE A 1 168 ? -0.694 -1.056 -1.625 1.00 98.06 168 ILE A O 1
ATOM 1372 N N . VAL A 1 169 ? -1.898 -0.737 -3.492 1.00 97.56 169 VAL A N 1
ATOM 1373 C CA . VAL A 1 169 ? -1.790 -2.115 -3.966 1.00 97.56 169 VAL A CA 1
ATOM 1374 C C . VAL A 1 169 ? -0.733 -2.187 -5.051 1.00 97.56 169 VAL A C 1
ATOM 1376 O O . VAL A 1 169 ? -0.761 -1.405 -5.996 1.00 97.56 169 VAL A O 1
ATOM 1379 N N . ILE A 1 170 ? 0.196 -3.127 -4.924 1.00 96.31 170 ILE A N 1
ATOM 1380 C CA . ILE A 1 170 ? 1.228 -3.386 -5.926 1.00 96.31 170 ILE A CA 1
ATOM 1381 C C . ILE A 1 170 ? 1.194 -4.854 -6.347 1.00 96.31 170 ILE A C 1
ATOM 1383 O O . ILE A 1 170 ? 0.910 -5.755 -5.548 1.00 96.31 170 ILE A O 1
ATOM 1387 N N . HIS A 1 171 ? 1.520 -5.103 -7.610 1.00 94.50 171 HIS A N 1
ATOM 1388 C CA . HIS A 1 171 ? 1.814 -6.433 -8.113 1.00 94.50 171 HIS A CA 1
ATOM 1389 C C . HIS A 1 171 ? 2.967 -7.030 -7.296 1.00 94.50 171 HIS A C 1
ATOM 1391 O O . HIS A 1 171 ? 3.973 -6.364 -7.060 1.00 94.50 171 HIS A O 1
ATOM 1397 N N . PHE A 1 172 ? 2.852 -8.292 -6.874 1.00 91.75 172 PHE A N 1
ATOM 1398 C CA . PHE A 1 172 ? 3.844 -8.915 -5.986 1.00 91.75 172 PHE A CA 1
ATOM 1399 C C . PHE A 1 172 ? 5.269 -8.915 -6.575 1.00 91.75 172 PHE A C 1
ATOM 1401 O O . PHE A 1 172 ? 6.250 -8.695 -5.873 1.00 91.75 172 PHE A O 1
ATOM 1408 N N . ASP A 1 173 ? 5.378 -9.097 -7.893 1.00 90.62 173 ASP A N 1
ATOM 1409 C CA . ASP A 1 173 ? 6.646 -8.999 -8.623 1.00 90.62 173 ASP A CA 1
ATOM 1410 C C . ASP A 1 173 ? 7.081 -7.566 -8.997 1.00 90.62 173 ASP A C 1
ATOM 1412 O O . ASP A 1 173 ? 8.013 -7.421 -9.786 1.00 90.62 173 ASP A O 1
ATOM 1416 N N . LEU A 1 174 ? 6.449 -6.496 -8.512 1.00 93.00 174 LEU A N 1
ATOM 1417 C CA . LEU A 1 174 ? 6.907 -5.134 -8.807 1.00 93.00 174 LEU A CA 1
ATOM 1418 C C . LEU A 1 174 ? 8.224 -4.850 -8.071 1.00 93.00 174 LEU A C 1
ATOM 1420 O O . LEU A 1 174 ? 8.356 -5.163 -6.885 1.00 93.00 174 LEU A O 1
ATOM 1424 N N . TRP A 1 175 ? 9.210 -4.257 -8.753 1.00 94.06 175 TRP A N 1
ATOM 1425 C CA . TRP A 1 175 ? 10.416 -3.806 -8.059 1.00 94.06 175 TRP A CA 1
ATOM 1426 C C . TRP A 1 175 ? 10.067 -2.651 -7.129 1.00 94.06 175 TRP A C 1
ATOM 1428 O O . TRP A 1 175 ? 9.480 -1.654 -7.555 1.00 94.06 175 TRP A O 1
ATOM 1438 N N . HIS A 1 176 ? 10.457 -2.784 -5.868 1.00 95.00 176 HIS A N 1
ATOM 1439 C CA . HIS A 1 176 ? 10.161 -1.804 -4.839 1.00 95.00 176 HIS A CA 1
ATOM 1440 C C . HIS A 1 176 ? 11.313 -1.671 -3.838 1.00 95.00 176 HIS A C 1
ATOM 1442 O O . HIS A 1 176 ? 12.263 -2.462 -3.832 1.00 95.00 176 HIS A O 1
ATOM 1448 N N . ARG A 1 177 ? 11.262 -0.616 -3.023 1.00 93.88 177 ARG A N 1
ATOM 1449 C CA . ARG A 1 177 ? 12.206 -0.357 -1.927 1.00 93.88 177 ARG A CA 1
ATOM 1450 C C . ARG A 1 177 ? 11.576 0.517 -0.847 1.00 93.88 177 ARG A C 1
ATOM 1452 O O . ARG A 1 177 ? 10.531 1.109 -1.076 1.00 93.88 177 ARG A O 1
ATOM 1459 N N . ALA A 1 178 ? 12.253 0.684 0.284 1.00 93.75 178 ALA A N 1
ATOM 1460 C CA . ALA A 1 178 ? 12.026 1.853 1.136 1.00 93.75 178 ALA A CA 1
ATOM 1461 C C . ALA A 1 178 ? 12.845 3.034 0.595 1.00 93.75 178 ALA A C 1
ATOM 1463 O O . ALA A 1 178 ? 14.023 2.852 0.273 1.00 93.75 178 ALA A O 1
ATOM 1464 N N . PHE A 1 179 ? 12.245 4.216 0.461 1.00 89.62 179 PHE A N 1
ATOM 1465 C CA . PHE A 1 179 ? 12.996 5.450 0.227 1.00 89.62 179 PHE A CA 1
ATOM 1466 C C . PHE A 1 179 ? 13.764 5.865 1.497 1.00 89.62 179 PHE A C 1
ATOM 1468 O O . PHE A 1 179 ? 13.389 5.440 2.596 1.00 89.62 179 PHE A O 1
ATOM 1475 N N . PRO A 1 180 ? 14.871 6.615 1.344 1.00 85.19 180 PRO A N 1
ATOM 1476 C CA . PRO A 1 180 ? 15.558 7.240 2.471 1.00 85.19 180 PRO A CA 1
ATOM 1477 C C . PRO A 1 180 ? 14.672 8.275 3.171 1.00 85.19 180 PRO A C 1
ATOM 1479 O O . PRO A 1 180 ? 13.803 8.859 2.483 1.00 85.19 180 PRO A O 1
#

pLDDT: mean 91.46, std 9.37, range [54.19, 98.38]

Radius of gyration: 16.19 Å; chains: 1; bounding box: 41×34×42 Å

Organism: NCBI:txid408172

Secondary structure (DSSP, 8-state):
---GGGS--HHHHHHHHHHSEEEE-----HHHHHHHHHHHHHHHHHH---GGGHHHHSTTHHHHHHSHHHHHHHHHHH-TT----S--------TT---PPPB---SSTT-----SS-S-EEEEE-SS-B-GGG-PEEE-TTGGG-SSPPTTHHHH-EEE-B-TT-EEEEETTS-EEE--

Sequence (180 aa):
MTDAHYLFDDEAMKQFIIDGYYVIETDFPKEFHRDIYRKTQEIIEKDGNPGNNLLPRVPEIQQVYDHSAVRGALTSILGPDYIMHAHRHPHVNPAESKGGGWHKDSYWGYRKMRDHHPRWLMAMYYPQDVTIENGPTGVIPGTQYFEARPEEEDRHGIPMTGTAGSVIVIHFDLWHRAFP

InterPro domains:
  IPR008775 Phytanoyl-CoA dioxygenase-like [PF05721] (58-180)

Foldseek 3Di:
DADPVLADDPVQVVQCLFFQKDKWFAPDDLVLLVVLVVQCVVCCVPPNWPWLCSCVSRVSVVVLCVGSNNVNHCCNQQNPPDDDDSGDGDDAQDPPRQKWDWDFDDDPPPDDDDDSRFNDKDKDAASAWFDLNRWAKKWQTRCLPPDDQDPPNVVRIDGDTDGRRMIMIGRRSTTIMTHD